Protein AF-A0A3D0UL61-F1 (afdb_monomer_lite)

Sequence (63 aa):
MAQDPEFRALCEDYDACVDALRYWLDSKEPEAETRANEYRTLVQELQAEIVQILEGLEPRRLD

pLDDT: mean 90.09, std 14.13, range [45.12, 98.5]

Foldseek 3Di:
DVPPPVLVVLVVVLVVLVVQLVCLVPDPDPCSVVSNVVSVVVNVLSVVQNVCVVVVHDRPPPD

Structure (mmCIF, N/CA/C/O backbone):
data_AF-A0A3D0UL61-F1
#
_entry.id   AF-A0A3D0UL61-F1
#
loop_
_atom_site.group_PDB
_atom_site.id
_atom_site.type_symbol
_atom_site.label_atom_id
_atom_site.label_alt_id
_atom_site.label_comp_id
_atom_site.label_asym_id
_atom_site.label_entity_id
_atom_site.label_seq_id
_atom_site.pdbx_PDB_ins_code
_atom_site.Cartn_x
_atom_site.Cartn_y
_atom_site.Cartn_z
_atom_site.occupancy
_atom_site.B_iso_or_equiv
_atom_site.auth_seq_id
_atom_site.auth_comp_id
_atom_site.auth_asym_id
_atom_site.auth_atom_id
_atom_site.pdbx_PDB_model_num
ATOM 1 N N . MET A 1 1 ? 11.360 -4.637 -17.763 1.00 58.59 1 MET A N 1
ATOM 2 C CA . MET A 1 1 ? 10.166 -4.398 -16.927 1.00 58.59 1 MET A CA 1
ATOM 3 C C . MET A 1 1 ? 10.103 -5.385 -15.757 1.00 58.59 1 MET A C 1
ATOM 5 O O . MET A 1 1 ? 10.514 -4.985 -14.690 1.00 58.59 1 MET A O 1
ATOM 9 N N . ALA A 1 2 ? 9.782 -6.681 -15.901 1.00 57.50 2 ALA A N 1
ATOM 10 C CA . ALA A 1 2 ? 9.726 -7.611 -14.738 1.00 57.50 2 ALA A CA 1
ATOM 11 C C . ALA A 1 2 ? 11.082 -7.982 -14.064 1.00 57.50 2 ALA A C 1
ATOM 13 O O . ALA A 1 2 ? 11.119 -8.622 -13.009 1.00 57.50 2 ALA A O 1
ATOM 14 N N . GLN A 1 3 ? 12.203 -7.624 -14.695 1.00 66.81 3 GLN A N 1
ATOM 15 C CA . GLN A 1 3 ? 13.566 -7.817 -14.171 1.00 66.81 3 GLN A CA 1
ATOM 16 C C . GLN A 1 3 ? 14.194 -6.518 -13.656 1.00 66.81 3 GLN A C 1
ATOM 18 O O . GLN A 1 3 ? 15.340 -6.541 -13.221 1.00 66.81 3 GLN A O 1
ATOM 23 N N . ASP A 1 4 ? 13.466 -5.404 -13.740 1.00 86.38 4 ASP A N 1
ATOM 24 C CA . ASP A 1 4 ? 13.936 -4.141 -13.194 1.00 86.38 4 ASP A CA 1
ATOM 25 C C . ASP A 1 4 ? 13.803 -4.195 -11.659 1.00 86.38 4 ASP A C 1
ATOM 27 O O . ASP A 1 4 ? 12.696 -4.437 -11.161 1.00 86.38 4 ASP A O 1
ATOM 31 N N . PRO A 1 5 ? 14.913 -4.075 -10.909 1.00 87.75 5 PRO A N 1
ATOM 32 C CA . PRO A 1 5 ? 14.886 -4.171 -9.456 1.00 87.75 5 PRO A CA 1
ATOM 33 C C . PRO A 1 5 ? 14.105 -3.024 -8.806 1.00 87.75 5 PRO A C 1
ATOM 35 O O . PRO A 1 5 ? 13.476 -3.261 -7.779 1.00 87.75 5 PRO A O 1
ATOM 38 N N . GLU A 1 6 ? 14.088 -1.827 -9.400 1.00 88.12 6 GLU A N 1
ATOM 39 C CA . GLU A 1 6 ? 13.330 -0.685 -8.874 1.00 88.12 6 GLU A CA 1
ATOM 40 C C . GLU A 1 6 ? 11.833 -0.906 -9.081 1.00 88.12 6 GLU A C 1
ATOM 42 O O . GLU A 1 6 ? 11.050 -0.781 -8.144 1.00 88.12 6 GLU A O 1
ATOM 47 N N . PHE A 1 7 ? 11.434 -1.364 -10.271 1.00 90.88 7 PHE A N 1
ATOM 48 C CA . PHE A 1 7 ? 10.036 -1.719 -10.529 1.00 90.88 7 PHE A CA 1
ATOM 49 C C . PHE A 1 7 ? 9.543 -2.848 -9.614 1.00 90.88 7 PHE A C 1
ATOM 51 O O . PHE A 1 7 ? 8.389 -2.851 -9.185 1.00 90.88 7 PHE A O 1
ATOM 58 N N . ARG A 1 8 ? 10.409 -3.823 -9.311 1.00 92.56 8 ARG A N 1
ATOM 59 C CA . ARG A 1 8 ? 10.069 -4.906 -8.385 1.00 92.56 8 ARG A CA 1
ATOM 60 C C . ARG A 1 8 ? 9.897 -4.394 -6.960 1.00 92.56 8 ARG A C 1
ATOM 62 O O . ARG A 1 8 ? 8.899 -4.748 -6.345 1.00 92.56 8 ARG A O 1
ATOM 69 N N . ALA A 1 9 ? 10.819 -3.565 -6.475 1.00 93.75 9 ALA A N 1
ATOM 70 C CA . ALA A 1 9 ? 10.702 -2.945 -5.159 1.00 93.75 9 ALA A CA 1
ATOM 71 C C . ALA A 1 9 ? 9.405 -2.128 -5.049 1.00 93.75 9 ALA A C 1
ATOM 73 O O . ALA A 1 9 ? 8.664 -2.291 -4.090 1.00 93.75 9 ALA A O 1
ATOM 74 N N . LEU A 1 10 ? 9.057 -1.366 -6.090 1.00 95.06 10 LEU A N 1
ATOM 75 C CA . LEU A 1 10 ? 7.808 -0.606 -6.137 1.00 95.06 10 LEU A CA 1
ATOM 76 C C . LEU A 1 10 ? 6.559 -1.503 -6.049 1.00 95.06 10 LEU A C 1
ATOM 78 O O . LEU A 1 10 ? 5.590 -1.171 -5.368 1.00 95.06 10 LEU A O 1
ATOM 82 N N . CYS A 1 11 ? 6.572 -2.655 -6.725 1.00 95.75 11 CYS A N 1
ATOM 83 C CA . CYS A 1 11 ? 5.488 -3.635 -6.621 1.00 95.75 11 CYS A CA 1
ATOM 84 C C . CYS A 1 11 ? 5.420 -4.270 -5.220 1.00 95.75 11 CYS A C 1
ATOM 86 O O . CYS A 1 11 ? 4.327 -4.462 -4.694 1.00 95.75 11 CYS A O 1
ATOM 88 N N . GLU A 1 12 ? 6.567 -4.573 -4.607 1.00 97.06 12 GLU A N 1
ATOM 89 C CA . GLU A 1 12 ? 6.644 -5.098 -3.236 1.00 97.06 12 GLU A CA 1
ATOM 90 C C . GLU A 1 12 ? 6.120 -4.072 -2.212 1.00 97.06 12 GLU A C 1
ATOM 92 O O . GLU A 1 12 ? 5.351 -4.432 -1.318 1.00 97.06 12 GLU A O 1
ATOM 97 N N . ASP A 1 13 ? 6.452 -2.789 -2.384 1.00 97.69 13 ASP A N 1
ATOM 98 C CA . ASP A 1 13 ? 5.945 -1.689 -1.558 1.00 97.69 13 ASP A CA 1
ATOM 99 C C . ASP A 1 13 ? 4.428 -1.515 -1.712 1.00 97.69 13 ASP A C 1
ATOM 101 O O . ASP A 1 13 ? 3.714 -1.308 -0.723 1.00 97.69 13 ASP A O 1
ATOM 105 N N . TYR A 1 14 ? 3.911 -1.647 -2.939 1.00 98.25 14 TYR A N 1
ATOM 106 C CA . TYR A 1 14 ? 2.473 -1.636 -3.208 1.00 98.25 14 TYR A CA 1
ATOM 107 C C . TYR A 1 14 ? 1.754 -2.765 -2.464 1.00 98.25 14 TYR A C 1
ATOM 109 O O . TYR A 1 14 ? 0.780 -2.503 -1.753 1.00 98.25 14 TYR A O 1
ATOM 117 N N . ASP A 1 15 ? 2.249 -3.999 -2.576 1.00 98.12 15 ASP A N 1
ATOM 118 C CA . ASP A 1 15 ? 1.656 -5.161 -1.908 1.00 98.12 15 ASP A CA 1
ATOM 119 C C . ASP A 1 15 ? 1.675 -4.994 -0.380 1.00 98.12 15 ASP A C 1
ATOM 121 O O . ASP A 1 15 ? 0.651 -5.193 0.284 1.00 98.12 15 ASP A O 1
ATOM 125 N N . ALA A 1 16 ? 2.795 -4.526 0.181 1.00 98.44 16 ALA A N 1
ATOM 126 C CA . ALA A 1 16 ? 2.914 -4.248 1.609 1.00 98.44 16 ALA A CA 1
ATOM 127 C C . ALA A 1 16 ? 1.912 -3.177 2.081 1.00 98.44 16 ALA A C 1
ATOM 129 O O . ALA A 1 16 ? 1.291 -3.324 3.139 1.00 98.44 16 ALA A O 1
ATOM 130 N N . CYS A 1 17 ? 1.706 -2.115 1.295 1.00 98.44 17 CYS A N 1
ATOM 131 C CA . CYS A 1 17 ? 0.728 -1.073 1.607 1.00 98.44 17 CYS A CA 1
ATOM 132 C C . CYS A 1 17 ? -0.716 -1.579 1.518 1.00 98.44 17 CYS A C 1
ATOM 134 O O . CYS A 1 17 ? -1.548 -1.200 2.345 1.00 98.44 17 CYS A O 1
ATOM 136 N N . VAL A 1 18 ? -1.028 -2.449 0.553 1.00 98.44 18 VAL A N 1
ATOM 137 C CA . VAL A 1 18 ? -2.352 -3.076 0.437 1.00 98.44 18 VAL A CA 1
ATOM 138 C C . VAL A 1 18 ? -2.636 -3.980 1.635 1.00 98.44 18 VAL A C 1
ATOM 140 O O . VAL A 1 18 ? -3.739 -3.935 2.187 1.00 98.44 18 VAL A O 1
ATOM 143 N N . ASP A 1 19 ? -1.663 -4.774 2.072 1.00 98.50 19 ASP A N 1
ATOM 144 C CA . ASP A 1 19 ? -1.829 -5.647 3.233 1.00 98.50 19 ASP A CA 1
ATOM 145 C C . ASP A 1 19 ? -1.957 -4.853 4.538 1.00 98.50 19 ASP A C 1
ATOM 147 O O . ASP A 1 19 ? -2.830 -5.150 5.360 1.00 98.50 19 ASP A O 1
ATOM 151 N N . ALA A 1 20 ? -1.181 -3.777 4.700 1.00 98.19 20 ALA A N 1
ATOM 152 C CA . ALA A 1 20 ? -1.348 -2.856 5.819 1.00 98.19 20 ALA A CA 1
ATOM 153 C C . ALA A 1 20 ? -2.727 -2.175 5.797 1.00 98.19 20 ALA A C 1
ATOM 155 O O . ALA A 1 20 ? -3.395 -2.105 6.828 1.00 98.19 20 ALA A O 1
ATOM 156 N N . LEU A 1 21 ? -3.202 -1.728 4.629 1.00 98.50 21 LEU A N 1
ATOM 157 C CA . LEU A 1 21 ? -4.538 -1.149 4.480 1.00 98.50 21 LEU A CA 1
ATOM 158 C C . LEU A 1 21 ? -5.627 -2.133 4.918 1.00 98.50 21 LEU A C 1
ATOM 160 O O . LEU A 1 21 ? -6.524 -1.754 5.668 1.00 98.50 21 LEU A O 1
ATOM 164 N N . ARG A 1 22 ? -5.545 -3.396 4.482 1.00 98.44 22 ARG A N 1
ATOM 165 C CA . ARG A 1 22 ? -6.488 -4.451 4.889 1.00 98.44 22 ARG A CA 1
ATOM 166 C C . ARG A 1 22 ? -6.495 -4.636 6.402 1.00 98.44 22 ARG A C 1
ATOM 168 O O . ARG A 1 22 ? -7.566 -4.649 6.998 1.00 98.44 22 ARG A O 1
ATOM 175 N N . TYR A 1 23 ? -5.316 -4.706 7.017 1.00 98.31 23 TYR A N 1
ATOM 176 C CA . TYR A 1 23 ? -5.194 -4.794 8.470 1.00 98.31 23 TYR A CA 1
ATOM 177 C C . TYR A 1 23 ? -5.884 -3.620 9.179 1.00 98.31 23 TYR A C 1
ATOM 179 O O . TYR A 1 23 ? -6.665 -3.834 10.104 1.00 98.31 23 TYR A O 1
ATOM 187 N N . TRP A 1 24 ? -5.638 -2.383 8.740 1.00 98.38 24 TRP A N 1
ATOM 188 C CA . TRP A 1 24 ? -6.212 -1.201 9.386 1.00 98.38 24 TRP A CA 1
ATOM 189 C C . TRP A 1 24 ? -7.717 -1.059 9.166 1.00 98.38 24 TRP A C 1
ATOM 191 O O . TRP A 1 24 ? -8.401 -0.577 10.060 1.00 98.38 24 TRP A O 1
ATOM 201 N N . LEU A 1 25 ? -8.251 -1.519 8.033 1.00 97.88 25 LEU A N 1
ATOM 202 C CA . LEU A 1 25 ? -9.698 -1.547 7.798 1.00 97.88 25 LEU A CA 1
ATOM 203 C C . LEU A 1 25 ? -10.435 -2.520 8.733 1.00 97.88 25 LEU A C 1
ATOM 205 O O . LEU A 1 25 ? -11.577 -2.2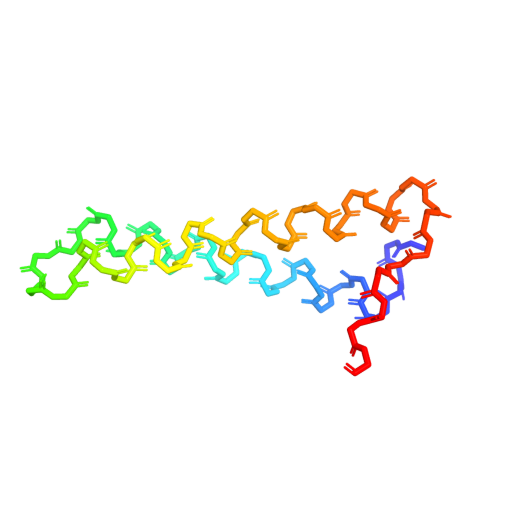48 9.099 1.00 97.88 25 LEU A O 1
ATOM 209 N N . ASP A 1 26 ? -9.781 -3.611 9.138 1.00 98.00 26 ASP A N 1
ATOM 210 C CA . ASP A 1 26 ? -10.339 -4.605 10.066 1.00 98.00 26 ASP A CA 1
ATOM 211 C C . ASP A 1 26 ? -9.992 -4.321 11.543 1.00 98.00 26 ASP A C 1
ATOM 213 O O . ASP A 1 26 ? -10.528 -4.957 12.460 1.00 98.00 26 ASP A O 1
ATOM 217 N N . SER A 1 27 ? -9.092 -3.369 11.792 1.00 97.75 27 SER A N 1
ATOM 218 C CA . SER 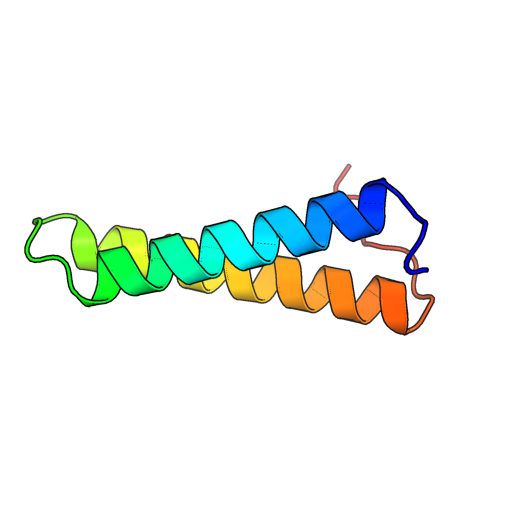A 1 27 ? -8.613 -3.021 13.127 1.00 97.75 27 SER A CA 1
ATOM 219 C C . SER A 1 27 ? -9.659 -2.251 13.939 1.00 97.75 27 SER A C 1
ATOM 221 O O . SER A 1 27 ? -10.463 -1.481 13.417 1.00 97.75 27 SER A O 1
ATOM 223 N N . LYS A 1 28 ? -9.627 -2.443 15.261 1.00 97.31 28 LYS A N 1
ATOM 224 C CA . LYS A 1 28 ? -10.442 -1.694 16.236 1.00 97.31 28 LYS A CA 1
ATOM 225 C C . LYS A 1 28 ? -9.634 -0.647 16.997 1.00 97.31 28 LYS A C 1
ATOM 227 O O . LYS A 1 28 ? -10.155 -0.053 17.941 1.00 97.31 28 LYS A O 1
ATOM 232 N N . GLU A 1 29 ? -8.370 -0.469 16.627 1.00 97.44 29 GLU A N 1
ATOM 233 C CA . GLU A 1 29 ? -7.516 0.533 17.247 1.00 97.44 29 GLU A CA 1
ATOM 234 C C . GLU A 1 29 ? -8.058 1.945 16.970 1.00 97.44 29 GLU A C 1
ATOM 236 O O . GLU A 1 29 ? -8.621 2.188 15.897 1.00 97.44 29 GLU A O 1
ATOM 241 N N . PRO A 1 30 ? -7.897 2.898 17.901 1.00 97.56 30 PRO A N 1
ATOM 242 C CA . PRO A 1 30 ? -8.376 4.269 17.724 1.00 97.56 30 PRO A CA 1
ATOM 243 C C . PRO A 1 30 ? -7.844 4.947 16.455 1.00 97.56 30 PRO A C 1
ATOM 245 O O . PRO A 1 30 ? -8.541 5.750 15.839 1.00 97.56 30 PRO A O 1
ATOM 248 N N . GLU A 1 31 ? -6.617 4.622 16.048 1.00 97.38 31 GLU A N 1
ATOM 249 C CA . GLU A 1 31 ? -5.981 5.153 14.843 1.00 97.38 31 GLU A CA 1
ATOM 250 C C . GLU A 1 31 ? -6.361 4.427 13.544 1.00 97.38 31 GLU A C 1
ATOM 252 O O . GLU A 1 31 ? -5.892 4.835 12.481 1.00 97.38 31 GLU A O 1
ATOM 257 N N . ALA A 1 32 ? -7.182 3.373 13.598 1.00 97.50 32 ALA A N 1
ATOM 258 C CA . ALA A 1 32 ? -7.472 2.513 12.451 1.00 97.50 32 ALA A CA 1
ATOM 259 C C . ALA A 1 32 ? -7.980 3.293 11.231 1.00 97.50 32 ALA A C 1
ATOM 261 O O . ALA A 1 32 ? -7.464 3.120 10.129 1.00 97.50 32 ALA A O 1
ATOM 262 N N . GLU A 1 33 ? -8.927 4.212 11.431 1.00 97.88 33 GLU A N 1
ATOM 263 C CA . GLU A 1 33 ? -9.467 5.044 10.352 1.00 97.88 33 GLU A CA 1
ATOM 264 C C . GLU A 1 33 ? -8.401 5.970 9.750 1.00 97.88 33 GLU A C 1
ATOM 266 O O . GLU A 1 33 ? -8.263 6.056 8.527 1.00 97.88 33 GLU A O 1
ATOM 271 N N . THR A 1 34 ? -7.610 6.632 10.597 1.00 98.25 34 THR A N 1
ATOM 272 C CA . THR A 1 34 ? -6.526 7.518 10.155 1.00 98.25 34 THR A CA 1
ATOM 273 C C . THR A 1 34 ? -5.491 6.743 9.345 1.00 98.25 34 THR A C 1
ATOM 275 O O . THR A 1 34 ? -5.168 7.141 8.227 1.00 98.25 34 THR A O 1
ATOM 278 N N . ARG A 1 35 ? -5.027 5.596 9.856 1.00 98.19 35 ARG A N 1
ATOM 279 C CA . ARG A 1 35 ? -4.057 4.737 9.166 1.00 98.19 35 ARG A CA 1
ATOM 280 C C . ARG A 1 35 ? -4.613 4.179 7.864 1.00 98.19 35 ARG A C 1
ATOM 282 O O . ARG A 1 35 ? -3.922 4.209 6.852 1.00 98.19 35 ARG A O 1
ATOM 289 N N . ALA A 1 36 ? -5.863 3.726 7.848 1.00 98.44 36 ALA A N 1
ATOM 290 C CA . ALA A 1 36 ? -6.501 3.254 6.625 1.00 98.44 36 ALA A CA 1
ATOM 291 C C . ALA A 1 36 ? -6.570 4.359 5.557 1.00 98.44 36 ALA A C 1
ATOM 293 O O . ALA A 1 36 ? -6.350 4.092 4.377 1.00 98.44 36 ALA A O 1
ATOM 294 N N . ASN A 1 37 ? -6.829 5.609 5.947 1.00 98.19 37 ASN A N 1
ATOM 295 C CA . ASN A 1 37 ? -6.810 6.730 5.010 1.00 98.19 37 ASN A CA 1
ATOM 296 C C . ASN A 1 37 ? -5.393 7.043 4.499 1.00 98.19 37 ASN A C 1
ATOM 298 O O . ASN A 1 37 ? -5.232 7.253 3.298 1.00 98.19 37 ASN A O 1
ATOM 302 N N . GLU A 1 38 ? -4.372 7.012 5.361 1.00 98.31 38 GLU A N 1
ATOM 303 C CA . GLU A 1 38 ? -2.962 7.169 4.961 1.00 98.31 38 GLU A CA 1
ATOM 304 C C . GLU A 1 38 ? -2.543 6.097 3.944 1.00 98.31 38 GLU A C 1
ATOM 306 O O . GLU A 1 38 ? -2.072 6.423 2.854 1.00 98.31 38 GLU A O 1
ATOM 311 N N . TYR A 1 39 ? -2.785 4.819 4.252 1.00 98.50 39 TYR A N 1
ATOM 312 C CA . TYR A 1 39 ? -2.443 3.721 3.348 1.00 98.50 39 TYR A CA 1
ATOM 313 C C . TYR A 1 39 ? -3.263 3.745 2.056 1.00 98.50 39 TYR A C 1
ATOM 315 O O . TYR A 1 39 ? -2.737 3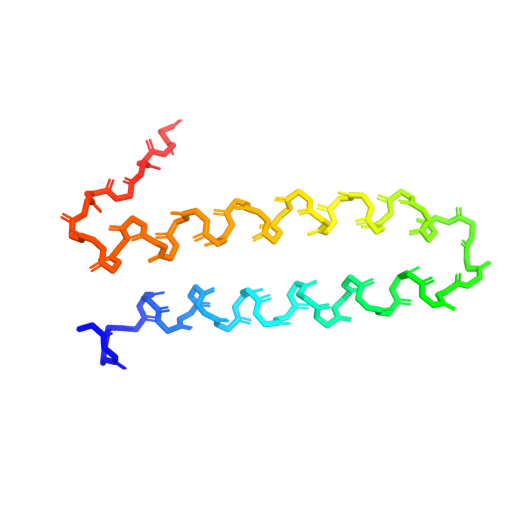.388 1.007 1.00 98.50 39 TYR A O 1
ATOM 323 N N . ARG A 1 40 ? -4.523 4.203 2.077 1.00 98.31 40 ARG A N 1
ATOM 324 C CA . ARG A 1 40 ? -5.312 4.371 0.846 1.00 98.31 40 ARG A CA 1
ATOM 325 C C . ARG A 1 40 ? -4.662 5.381 -0.101 1.00 98.31 40 ARG A C 1
ATOM 327 O O . ARG A 1 40 ? -4.616 5.114 -1.299 1.00 98.31 40 ARG A O 1
ATOM 334 N N . THR A 1 41 ? -4.161 6.499 0.422 1.00 98.12 41 THR A N 1
ATOM 335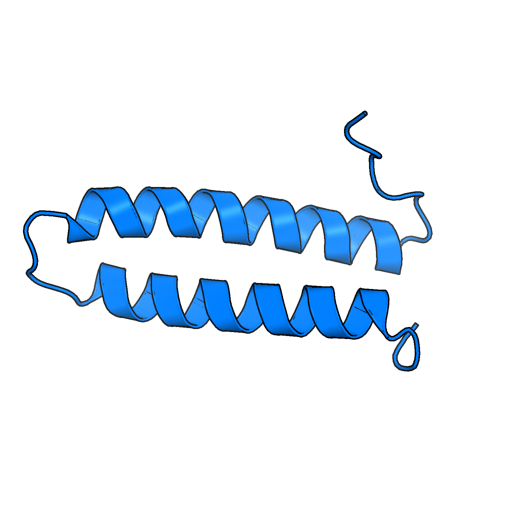 C CA . THR A 1 41 ? -3.428 7.495 -0.374 1.00 98.12 41 THR A CA 1
ATOM 336 C C . THR A 1 41 ? -2.140 6.898 -0.939 1.00 98.12 41 THR A C 1
ATOM 338 O O . THR A 1 41 ? -1.940 6.948 -2.149 1.00 98.12 41 THR A O 1
ATOM 341 N N . LEU A 1 42 ? -1.330 6.236 -0.105 1.00 97.94 42 LEU A N 1
ATOM 342 C CA . LEU A 1 42 ? -0.079 5.603 -0.546 1.00 97.94 42 LEU A CA 1
ATOM 343 C C . LEU A 1 42 ? -0.309 4.550 -1.639 1.00 97.94 42 LEU A C 1
ATOM 345 O O . LEU A 1 42 ? 0.386 4.539 -2.649 1.00 97.94 42 LEU A O 1
ATOM 349 N N . VAL A 1 43 ? -1.327 3.696 -1.489 1.00 98.38 43 VAL A N 1
ATOM 350 C CA . VAL A 1 43 ? -1.690 2.690 -2.502 1.00 98.38 43 VAL A CA 1
ATOM 351 C C . VAL A 1 43 ? -2.055 3.350 -3.834 1.00 98.38 43 VAL A C 1
ATOM 353 O O . VAL A 1 43 ? -1.683 2.835 -4.887 1.00 98.38 43 VAL A O 1
ATOM 356 N N . GLN A 1 44 ? -2.766 4.481 -3.815 1.00 97.94 44 GLN A N 1
ATOM 357 C CA . GLN A 1 44 ? -3.114 5.215 -5.037 1.00 97.94 44 GLN A CA 1
ATOM 358 C C . GLN A 1 44 ? -1.889 5.845 -5.708 1.00 97.94 44 GLN A C 1
ATOM 360 O O . GLN A 1 44 ? -1.789 5.811 -6.935 1.00 97.94 44 GLN A O 1
ATOM 365 N N . GLU A 1 45 ? -0.960 6.393 -4.925 1.00 97.06 45 GLU A N 1
ATOM 366 C CA . GLU A 1 45 ? 0.295 6.965 -5.424 1.00 97.06 45 GLU A CA 1
ATOM 367 C C . GLU A 1 45 ? 1.184 5.891 -6.061 1.00 97.06 45 GLU A C 1
ATOM 369 O O . GLU A 1 45 ? 1.563 6.024 -7.226 1.00 97.06 45 GLU A O 1
ATOM 374 N N . LEU A 1 46 ?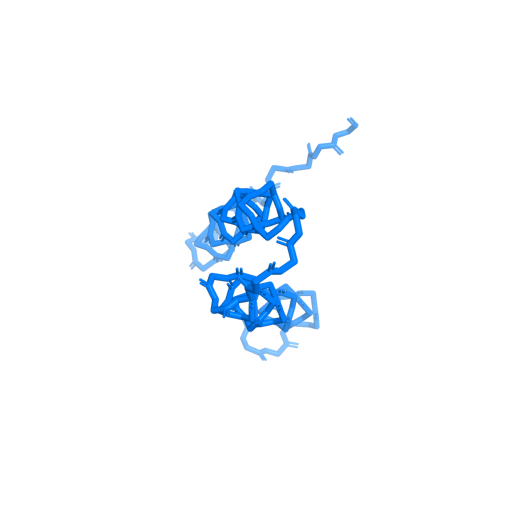 1.411 4.780 -5.354 1.00 97.00 46 LEU A N 1
ATOM 375 C CA . LEU A 1 46 ? 2.184 3.637 -5.849 1.00 97.00 46 LEU A CA 1
ATOM 376 C C . LEU A 1 46 ? 1.548 3.031 -7.105 1.00 97.00 46 LEU A C 1
ATOM 378 O O . LEU A 1 46 ? 2.238 2.744 -8.081 1.00 97.00 46 LEU A O 1
ATOM 382 N N . GLN A 1 47 ? 0.218 2.888 -7.133 1.00 97.12 47 GLN A N 1
ATOM 383 C CA . GLN A 1 47 ? -0.487 2.414 -8.325 1.00 97.12 47 GLN A CA 1
ATOM 384 C C . GLN A 1 47 ? -0.264 3.343 -9.523 1.00 97.12 47 GLN A C 1
ATOM 386 O O . GLN A 1 47 ? -0.052 2.864 -10.638 1.00 97.12 47 GLN A O 1
ATOM 391 N N . ALA A 1 48 ? -0.322 4.660 -9.314 1.00 95.69 48 ALA A N 1
ATOM 392 C CA . ALA A 1 48 ? -0.096 5.631 -10.376 1.00 95.69 48 ALA A CA 1
ATOM 393 C C . ALA A 1 48 ? 1.341 5.563 -10.914 1.00 95.69 48 ALA A C 1
ATOM 395 O O . ALA A 1 48 ? 1.537 5.663 -12.125 1.00 95.69 48 ALA A O 1
ATOM 396 N N . GLU A 1 49 ? 2.329 5.359 -10.044 1.00 94.31 49 GLU A N 1
ATOM 397 C CA . GLU A 1 49 ? 3.733 5.196 -10.431 1.00 94.31 49 GLU A CA 1
ATOM 398 C C . GLU A 1 49 ? 3.974 3.890 -11.202 1.00 94.31 49 GLU A C 1
ATOM 400 O O . GLU A 1 49 ? 4.581 3.904 -12.274 1.00 94.31 49 GLU A O 1
ATOM 405 N N . ILE A 1 50 ? 3.405 2.774 -10.735 1.00 93.88 50 ILE A N 1
ATOM 406 C CA . ILE A 1 50 ? 3.452 1.484 -11.439 1.00 93.88 50 ILE A CA 1
ATOM 407 C C . ILE A 1 50 ? 2.870 1.623 -12.850 1.00 93.88 50 ILE A C 1
ATOM 409 O O . ILE A 1 50 ? 3.474 1.152 -13.815 1.00 93.88 50 ILE A O 1
ATOM 413 N N . VAL A 1 51 ? 1.715 2.285 -12.992 1.00 94.19 51 VAL A N 1
ATOM 414 C CA . VAL A 1 51 ? 1.087 2.522 -14.302 1.00 94.19 51 VAL A CA 1
ATOM 415 C C . VAL A 1 51 ? 1.982 3.380 -15.195 1.00 94.19 51 VAL A C 1
ATOM 417 O O . VAL A 1 51 ? 2.181 3.013 -16.349 1.00 94.19 51 VAL A O 1
ATOM 420 N N . GLN A 1 52 ? 2.580 4.457 -14.674 1.00 91.25 52 GLN A N 1
ATOM 421 C CA . GLN A 1 52 ? 3.515 5.291 -15.443 1.00 91.25 52 GLN A CA 1
ATOM 422 C C . GLN A 1 52 ? 4.687 4.469 -15.991 1.00 91.25 52 GLN A C 1
ATOM 424 O O . GLN A 1 52 ? 4.968 4.534 -17.187 1.00 91.25 52 GLN A O 1
ATOM 429 N N . ILE A 1 53 ? 5.309 3.629 -15.158 1.00 90.44 53 ILE A N 1
ATOM 430 C CA . ILE A 1 53 ? 6.424 2.772 -15.582 1.00 90.44 53 ILE A CA 1
ATOM 431 C C . ILE A 1 53 ? 5.976 1.763 -16.648 1.00 90.44 53 ILE A C 1
ATOM 433 O O . ILE A 1 53 ? 6.677 1.558 -17.642 1.00 90.44 53 ILE A O 1
ATOM 437 N N . LEU A 1 54 ? 4.805 1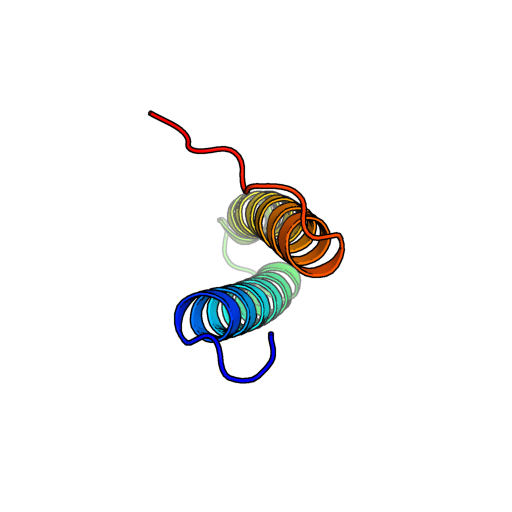.141 -16.475 1.00 89.62 54 LEU A N 1
ATOM 438 C CA . LEU A 1 54 ? 4.252 0.191 -17.446 1.00 89.62 54 LEU A CA 1
ATOM 439 C C . LEU A 1 54 ? 3.909 0.853 -18.788 1.00 89.62 54 LEU A C 1
ATOM 441 O O . LEU A 1 54 ? 4.080 0.231 -19.836 1.00 89.62 54 LEU A O 1
ATOM 445 N N . GLU A 1 55 ? 3.466 2.108 -18.763 1.00 91.50 55 GLU A N 1
ATOM 446 C CA . GLU A 1 55 ? 3.199 2.923 -19.952 1.00 91.50 55 GLU A CA 1
ATOM 447 C C . GLU A 1 55 ? 4.478 3.516 -20.574 1.00 91.50 55 GLU A C 1
ATOM 449 O O . GLU A 1 55 ? 4.423 4.106 -21.654 1.00 91.50 55 GLU A O 1
ATOM 454 N N . GLY A 1 56 ? 5.641 3.335 -19.936 1.00 84.12 56 GLY A N 1
ATOM 455 C CA . GLY A 1 56 ? 6.915 3.903 -20.382 1.00 84.12 56 GLY A CA 1
ATOM 456 C C . GLY A 1 56 ? 7.003 5.422 -20.202 1.00 84.12 56 GLY A C 1
ATOM 457 O O . GLY A 1 56 ? 7.788 6.077 -20.888 1.00 84.12 56 GLY A O 1
ATOM 458 N N . LEU A 1 57 ? 6.184 5.985 -19.312 1.00 76.50 57 LEU A N 1
ATOM 459 C CA . LEU A 1 57 ? 6.254 7.376 -18.885 1.00 76.50 57 LEU A CA 1
ATOM 460 C C . LEU A 1 57 ? 7.335 7.500 -17.808 1.00 76.50 57 LEU A C 1
ATOM 462 O O . LEU A 1 57 ? 7.408 6.665 -16.907 1.00 76.50 57 LEU A O 1
ATOM 466 N N . GLU A 1 58 ? 8.179 8.533 -17.887 1.00 63.97 58 GLU A N 1
ATOM 467 C CA . GLU A 1 58 ? 9.149 8.780 -16.817 1.00 63.97 58 GLU A CA 1
ATOM 468 C C . GLU A 1 58 ? 8.399 9.050 -15.500 1.00 63.97 58 GLU A C 1
ATOM 470 O O . GLU A 1 58 ? 7.527 9.932 -15.482 1.00 63.97 58 GLU A O 1
ATOM 475 N N . PRO A 1 59 ? 8.712 8.321 -14.409 1.00 58.78 59 PRO A N 1
ATOM 476 C CA . PRO A 1 59 ? 8.122 8.583 -13.104 1.00 58.78 59 PRO A CA 1
ATOM 477 C C . PRO A 1 59 ? 8.394 10.035 -12.717 1.00 58.78 59 PRO A C 1
ATOM 479 O O . PRO A 1 59 ? 9.499 10.547 -12.929 1.00 58.78 59 PRO A O 1
ATOM 482 N N . ARG A 1 60 ? 7.400 10.730 -12.153 1.00 58.75 60 ARG A N 1
ATOM 483 C CA . ARG A 1 60 ? 7.619 12.093 -11.648 1.00 58.75 60 ARG A CA 1
ATOM 484 C C . ARG A 1 60 ? 8.694 12.062 -10.562 1.00 58.75 60 ARG A C 1
ATOM 486 O O . ARG A 1 60 ? 8.406 11.723 -9.420 1.00 58.75 60 ARG A O 1
ATOM 493 N N . ARG A 1 61 ? 9.909 12.492 -10.901 1.00 54.66 61 ARG A N 1
ATOM 494 C CA . ARG A 1 61 ? 10.917 12.866 -9.911 1.00 54.66 61 ARG A CA 1
ATOM 495 C C . ARG A 1 61 ? 10.361 14.012 -9.068 1.00 54.66 61 ARG A C 1
ATOM 497 O O . ARG A 1 61 ? 10.207 15.126 -9.562 1.00 54.66 61 ARG A O 1
ATOM 504 N N . LEU A 1 62 ? 10.021 13.725 -7.818 1.00 52.66 62 LEU A N 1
ATOM 505 C CA . LEU A 1 62 ? 9.855 14.754 -6.800 1.00 52.66 62 LEU A CA 1
ATOM 506 C C . LEU A 1 62 ? 11.275 15.179 -6.395 1.00 52.66 62 LEU A C 1
ATOM 508 O O . LEU A 1 62 ? 11.969 14.421 -5.722 1.00 52.66 62 LEU A O 1
ATOM 512 N N . ASP A 1 63 ? 11.728 16.322 -6.921 1.00 45.12 63 ASP A N 1
ATOM 513 C CA . ASP A 1 63 ? 12.954 17.004 -6.473 1.00 45.12 63 ASP A CA 1
ATOM 514 C C . ASP A 1 63 ? 12.780 17.624 -5.073 1.00 45.12 63 ASP A C 1
ATOM 516 O O . ASP A 1 63 ? 11.650 18.066 -4.745 1.00 45.12 63 ASP A O 1
#

Secondary structure (DSSP, 8-state):
-TT-HHHHHHHHHHHHHHHHHHHHHH--STTHHHHHHHHHHHHHHHHHHHHHHHTTPPP----

Radius of gyration: 13.61 Å; chains: 1; bounding box: 25×25×38 Å